Protein AF-A0A6V7IMJ5-F1 (afdb_monomer_lite)

Secondary structure (DSSP, 8-state):
-EEE-SSS--EEE---TTS-SS--HHHHHHHHTTTSPPTTTTS---

Radius of gyration: 14.05 Å; chains: 1; bounding box: 24×28×30 Å

Foldseek 3Di:
DWDAPDVVGDTDQDDDVPADSPGDPVVVCVSCVVVDDDPVRVDDDD

Organism: NCBI:txid1563983

InterPro domains:
  IPR029033 Histidine phosphatase superfamily [G3DSA:3.40.50.1240] (1-46)
  IPR029033 Histidine phosphatase superfamily [SSF53254] (1-44)

Sequence (46 aa):
VLYYRGIPAEIEEKTIPGCSLLCPLDKFIELMANVTPNEAEMKCQF

pLDDT: mean 92.0, std 5.11, range [68.19, 96.69]

Structure (mmCIF, N/CA/C/O backbone):
data_AF-A0A6V7IMJ5-F1
#
_entry.id   AF-A0A6V7IMJ5-F1
#
loop_
_atom_site.group_PDB
_atom_site.id
_atom_site.type_symbol
_atom_site.label_atom_id
_atom_site.label_alt_id
_atom_site.label_comp_id
_atom_site.label_asym_id
_atom_site.label_entity_id
_atom_site.label_seq_id
_atom_site.pdbx_PDB_ins_code
_atom_site.Cartn_x
_atom_site.Cartn_y
_atom_site.Cartn_z
_atom_site.occupancy
_atom_site.B_iso_or_equiv
_atom_site.auth_seq_id
_atom_site.auth_comp_id
_atom_site.auth_asym_id
_atom_site.auth_atom_id
_atom_site.pdbx_PDB_model_num
ATOM 1 N N . VAL A 1 1 ? -6.518 -3.612 3.797 1.00 89.06 1 VAL A N 1
ATOM 2 C CA . VAL A 1 1 ? -5.360 -2.780 4.179 1.00 89.06 1 VAL A CA 1
ATOM 3 C C . VAL A 1 1 ? -5.822 -1.658 5.090 1.00 89.06 1 VAL A C 1
ATOM 5 O O . VAL A 1 1 ? -6.959 -1.218 4.965 1.00 89.06 1 VAL A O 1
ATOM 8 N N . LEU A 1 2 ? -4.963 -1.213 6.002 1.00 92.56 2 LEU A N 1
ATOM 9 C CA . LEU A 1 2 ? -5.242 -0.091 6.899 1.00 92.56 2 LEU A CA 1
ATOM 10 C C . LEU A 1 2 ? -4.603 1.170 6.305 1.00 92.56 2 LEU A C 1
ATOM 12 O O . LEU A 1 2 ? -3.380 1.266 6.243 1.00 92.56 2 LEU A O 1
ATOM 16 N N . TYR A 1 3 ? -5.419 2.096 5.802 1.00 92.69 3 TYR A N 1
ATOM 17 C CA . TYR A 1 3 ? -4.966 3.327 5.155 1.00 92.69 3 TYR A CA 1
ATOM 18 C C . TYR A 1 3 ? -4.926 4.477 6.162 1.00 92.69 3 TYR A C 1
ATOM 20 O O . TYR A 1 3 ? -5.961 4.881 6.688 1.00 92.69 3 TYR A O 1
ATOM 28 N N . TYR A 1 4 ? -3.736 5.014 6.422 1.00 95.00 4 TYR A N 1
ATOM 29 C CA . TYR A 1 4 ? -3.557 6.144 7.328 1.00 95.00 4 TYR A CA 1
ATOM 30 C C . TYR A 1 4 ? -3.728 7.478 6.587 1.00 95.00 4 TYR A C 1
ATOM 32 O O . TYR A 1 4 ? -3.027 7.740 5.611 1.00 95.00 4 TYR A O 1
ATOM 40 N N . ARG A 1 5 ? -4.654 8.326 7.053 1.00 94.00 5 ARG A N 1
ATOM 41 C CA . ARG A 1 5 ? -5.023 9.599 6.401 1.00 94.00 5 ARG A CA 1
ATOM 42 C C . ARG A 1 5 ? -4.116 10.788 6.737 1.00 94.00 5 ARG A C 1
ATOM 44 O O . ARG A 1 5 ? -4.201 11.813 6.066 1.00 94.00 5 ARG A O 1
ATOM 51 N N . GLY A 1 6 ? -3.226 10.673 7.722 1.00 92.88 6 GLY A N 1
ATOM 52 C CA . GLY A 1 6 ? -2.322 11.765 8.093 1.00 92.88 6 GLY A CA 1
ATOM 53 C C . GLY A 1 6 ? -2.953 12.753 9.074 1.00 92.88 6 GLY A C 1
ATOM 54 O O . GLY A 1 6 ? -2.951 12.483 10.268 1.00 92.88 6 GLY A O 1
ATOM 55 N N . ILE A 1 7 ? -3.424 13.913 8.598 1.00 94.44 7 ILE A N 1
ATOM 56 C CA . ILE A 1 7 ? -4.112 14.922 9.426 1.00 94.44 7 ILE A CA 1
ATOM 57 C C . ILE A 1 7 ? -5.535 15.126 8.869 1.00 94.44 7 ILE A C 1
ATOM 59 O O . ILE A 1 7 ? -5.663 15.643 7.758 1.00 94.44 7 ILE A O 1
ATOM 63 N N . PRO A 1 8 ? -6.595 14.757 9.619 1.00 92.06 8 PRO A N 1
ATOM 64 C CA . PRO A 1 8 ? -6.557 14.151 10.954 1.00 92.06 8 PRO A CA 1
ATOM 65 C C . PRO A 1 8 ? -5.977 12.724 10.947 1.00 92.06 8 PRO A C 1
ATOM 67 O O . PRO A 1 8 ? -6.008 12.025 9.932 1.00 92.06 8 PRO A O 1
ATOM 70 N N . ALA A 1 9 ? -5.430 12.311 12.095 1.00 95.31 9 ALA A N 1
ATOM 71 C CA . ALA A 1 9 ? -4.783 11.013 12.292 1.00 95.31 9 ALA A CA 1
ATOM 72 C C . ALA A 1 9 ? -5.819 9.887 12.382 1.00 95.31 9 ALA A C 1
ATOM 74 O O . ALA A 1 9 ? -6.121 9.369 13.454 1.00 95.31 9 ALA A O 1
ATOM 75 N N . GLU A 1 10 ? -6.380 9.532 11.232 1.00 96.69 10 GLU A N 1
ATOM 76 C CA . GLU A 1 10 ? -7.420 8.519 11.086 1.00 96.69 10 GLU A CA 1
ATOM 77 C C . GLU A 1 10 ? -6.890 7.300 10.329 1.00 96.69 10 GLU A C 1
ATOM 79 O O . GLU A 1 10 ? -6.088 7.421 9.396 1.00 96.69 10 GLU A O 1
ATOM 84 N N . ILE A 1 11 ? -7.375 6.121 10.718 1.00 95.44 11 ILE A N 1
ATOM 85 C CA . ILE A 1 11 ? -7.159 4.870 9.992 1.00 95.44 11 ILE A CA 1
ATOM 86 C C . ILE A 1 11 ? -8.471 4.490 9.317 1.00 95.44 11 ILE A C 1
ATOM 88 O O . ILE A 1 11 ? -9.509 4.387 9.966 1.00 95.44 11 ILE A O 1
ATOM 92 N N . GLU A 1 12 ? -8.407 4.259 8.012 1.00 94.94 12 GLU A N 1
ATOM 93 C CA . GLU A 1 12 ? -9.527 3.812 7.197 1.00 94.94 12 GLU A CA 1
ATOM 94 C C . GLU A 1 12 ? -9.267 2.389 6.694 1.00 94.94 12 GLU A C 1
ATOM 96 O O . GLU A 1 12 ? -8.223 2.092 6.107 1.00 94.94 12 GLU A O 1
ATOM 101 N N . GLU A 1 13 ? -10.230 1.498 6.898 1.00 95.81 13 GLU A N 1
ATOM 102 C CA . GLU A 1 13 ? -10.202 0.163 6.313 1.00 95.81 13 GLU A CA 1
ATOM 103 C C . GLU A 1 13 ? -10.479 0.235 4.811 1.00 95.81 13 GLU A C 1
ATOM 105 O O . GLU A 1 13 ? -11.536 0.686 4.374 1.00 95.81 13 GLU A O 1
ATOM 110 N N . LYS A 1 14 ? -9.525 -0.231 4.000 1.00 93.88 14 LYS A N 1
ATOM 111 C CA . LYS A 1 14 ? -9.678 -0.310 2.542 1.00 93.88 14 LYS A CA 1
ATOM 112 C C . LYS A 1 14 ? -9.459 -1.725 2.045 1.00 93.88 14 LYS A C 1
ATOM 114 O O . LYS A 1 14 ? -8.555 -2.421 2.502 1.00 93.88 14 LYS A O 1
ATOM 119 N N . THR A 1 15 ? -10.247 -2.140 1.063 1.00 95.44 15 THR A N 1
ATOM 120 C CA . THR A 1 15 ? -10.090 -3.447 0.416 1.00 95.44 15 THR A CA 1
ATOM 121 C C . THR A 1 15 ? -9.517 -3.249 -0.978 1.00 95.44 15 THR A C 1
ATOM 123 O O . THR A 1 15 ? -10.050 -2.469 -1.764 1.00 95.44 15 THR A O 1
ATOM 126 N N . ILE A 1 16 ? -8.418 -3.941 -1.276 1.00 94.50 16 ILE A N 1
ATOM 127 C CA . ILE A 1 16 ? -7.842 -3.954 -2.622 1.00 94.50 16 ILE A CA 1
ATOM 128 C C . ILE A 1 16 ? -8.745 -4.830 -3.497 1.00 94.50 16 ILE A C 1
ATOM 130 O O . ILE A 1 16 ? -9.070 -5.944 -3.070 1.00 94.50 16 ILE A O 1
ATOM 134 N N . PRO A 1 17 ? -9.152 -4.375 -4.695 1.00 94.50 17 PRO A N 1
ATOM 135 C CA . PRO A 1 17 ? -9.930 -5.199 -5.612 1.00 94.50 17 PRO A CA 1
ATOM 136 C C . PRO A 1 17 ? -9.269 -6.565 -5.835 1.00 94.50 17 PRO A C 1
ATOM 138 O O . PRO A 1 17 ? -8.076 -6.651 -6.107 1.00 94.50 17 PRO A O 1
ATOM 141 N N . GLY A 1 18 ? -10.042 -7.641 -5.682 1.00 92.38 18 GLY A N 1
ATOM 142 C CA . GLY A 1 18 ? -9.534 -9.011 -5.806 1.00 92.38 18 GLY A CA 1
ATOM 143 C C . GLY A 1 18 ? -8.867 -9.586 -4.549 1.00 92.38 18 GLY A C 1
ATOM 144 O O . GLY A 1 18 ? -8.457 -10.746 -4.582 1.00 92.38 18 GLY A O 1
ATOM 145 N N . CYS A 1 19 ? -8.794 -8.850 -3.433 1.00 94.75 19 CYS A N 1
ATOM 146 C CA . CYS A 1 19 ? -8.258 -9.330 -2.154 1.00 94.75 19 CYS A CA 1
ATOM 147 C C . CYS A 1 19 ? -9.273 -9.239 -0.997 1.00 94.75 19 CYS A C 1
ATOM 149 O O . CYS A 1 19 ? -10.329 -8.624 -1.117 1.00 94.75 19 CYS A O 1
ATOM 151 N N . SER A 1 20 ? -8.952 -9.864 0.138 1.00 93.19 20 SER A N 1
ATOM 152 C CA . SER A 1 20 ? -9.674 -9.714 1.408 1.00 93.19 20 SER A CA 1
ATOM 153 C C . SER A 1 20 ? -9.280 -8.423 2.138 1.00 93.19 20 SER A C 1
ATOM 155 O O . SER A 1 20 ? -8.248 -7.817 1.839 1.00 93.19 20 SER A O 1
ATOM 157 N N . LEU A 1 21 ? -10.075 -8.021 3.141 1.00 91.81 21 LEU A N 1
ATOM 158 C CA . LEU A 1 21 ? -9.782 -6.860 3.996 1.00 91.81 21 LEU A CA 1
ATOM 159 C C . LEU A 1 21 ? -8.367 -6.938 4.598 1.00 91.81 21 LEU A C 1
ATOM 161 O O . LEU A 1 21 ? -7.580 -5.995 4.488 1.00 91.81 21 LEU A O 1
ATOM 165 N N . LEU A 1 22 ? -8.024 -8.086 5.183 1.00 92.00 22 LEU A N 1
ATOM 166 C CA . LEU A 1 22 ? -6.655 -8.439 5.553 1.00 92.00 22 LEU A CA 1
ATOM 167 C C . LEU A 1 22 ? -6.045 -9.215 4.389 1.00 92.00 22 LEU A C 1
ATOM 169 O O . LEU A 1 22 ? -6.237 -10.425 4.268 1.00 92.00 22 LEU A O 1
ATOM 173 N N . CYS A 1 23 ? -5.409 -8.484 3.478 1.00 92.44 23 CYS A N 1
ATOM 174 C CA . CYS A 1 23 ? -4.825 -9.051 2.271 1.00 92.44 23 CYS A CA 1
ATOM 175 C C . CYS A 1 23 ? -3.514 -9.781 2.616 1.00 92.44 23 CYS A C 1
ATOM 177 O O . CYS A 1 23 ? -2.647 -9.161 3.240 1.00 92.44 23 CYS A O 1
ATOM 179 N N . PRO A 1 24 ? -3.351 -11.059 2.230 1.00 95.06 24 PRO A N 1
ATOM 180 C CA . PRO A 1 24 ? -2.068 -11.752 2.319 1.00 95.06 24 PRO A CA 1
ATOM 181 C C . PRO A 1 24 ? -0.963 -10.996 1.568 1.00 95.06 24 PRO A C 1
ATOM 183 O O . PRO A 1 24 ? -1.225 -10.360 0.545 1.00 95.06 24 PRO A O 1
ATOM 186 N N . LEU A 1 25 ? 0.269 -11.042 2.084 1.00 94.81 25 LEU A N 1
ATOM 187 C CA . LEU A 1 25 ? 1.388 -10.251 1.556 1.00 94.81 25 LEU A CA 1
ATOM 188 C C . LEU A 1 25 ? 1.764 -10.639 0.118 1.00 94.81 25 LEU A C 1
ATOM 190 O O . LEU A 1 25 ? 1.994 -9.770 -0.714 1.00 94.81 25 LEU A O 1
ATOM 194 N N . ASP A 1 26 ? 1.809 -11.932 -0.175 1.00 96.38 26 ASP A N 1
ATOM 195 C CA . ASP A 1 26 ? 2.064 -12.487 -1.506 1.00 96.38 26 ASP A CA 1
ATOM 196 C C . ASP A 1 26 ? 1.055 -11.968 -2.538 1.0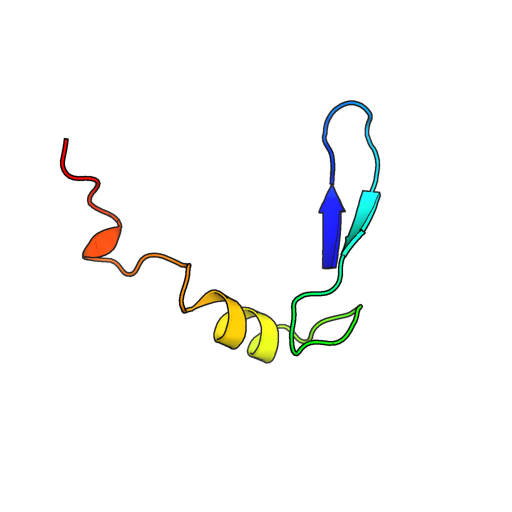0 96.38 26 ASP A C 1
ATOM 198 O O . ASP A 1 26 ? 1.437 -11.429 -3.577 1.00 96.38 26 ASP A O 1
ATOM 202 N N . LYS A 1 27 ? -0.235 -12.022 -2.198 1.00 95.25 27 LYS A N 1
ATOM 203 C CA . LYS A 1 27 ? -1.312 -11.532 -3.059 1.00 95.25 27 LYS A CA 1
ATOM 204 C C . LYS A 1 27 ? -1.303 -10.011 -3.209 1.00 95.25 27 LYS A C 1
ATOM 206 O O . LYS A 1 27 ? -1.625 -9.488 -4.272 1.00 95.25 27 LYS A O 1
ATOM 211 N N . PHE A 1 28 ? -0.927 -9.287 -2.156 1.00 94.81 28 PHE A N 1
ATOM 212 C CA . PHE A 1 28 ? -0.722 -7.842 -2.230 1.00 94.81 28 PHE A CA 1
ATOM 213 C C . PHE A 1 28 ? 0.368 -7.494 -3.250 1.00 94.81 28 PHE A C 1
ATOM 215 O O . PHE A 1 28 ? 0.147 -6.637 -4.102 1.00 94.81 28 PHE A O 1
ATOM 222 N N . ILE A 1 29 ? 1.518 -8.172 -3.184 1.00 95.56 29 ILE A N 1
ATOM 223 C CA . ILE A 1 29 ? 2.642 -7.944 -4.103 1.00 95.56 29 ILE A CA 1
ATOM 224 C C . ILE A 1 29 ? 2.214 -8.221 -5.548 1.00 95.56 29 ILE A C 1
ATOM 226 O O . ILE A 1 29 ? 2.481 -7.402 -6.425 1.00 95.56 29 ILE A O 1
ATOM 230 N N . GLU A 1 30 ? 1.499 -9.323 -5.786 1.00 96.00 30 GLU A N 1
ATOM 231 C CA . GLU A 1 30 ? 0.962 -9.672 -7.106 1.00 96.00 30 GLU A CA 1
ATOM 232 C C . GLU A 1 30 ? 0.035 -8.577 -7.661 1.00 96.00 30 GLU A C 1
ATOM 234 O O . GLU A 1 30 ? 0.224 -8.104 -8.780 1.00 96.00 30 GLU A O 1
ATOM 239 N N . LEU A 1 31 ? -0.940 -8.123 -6.866 1.00 95.25 31 LEU A N 1
ATOM 240 C CA . LEU A 1 31 ? -1.922 -7.121 -7.297 1.00 95.25 31 LEU A CA 1
ATOM 241 C C . LEU A 1 31 ? -1.294 -5.745 -7.552 1.00 95.25 31 LEU A C 1
ATOM 243 O O . LEU A 1 31 ?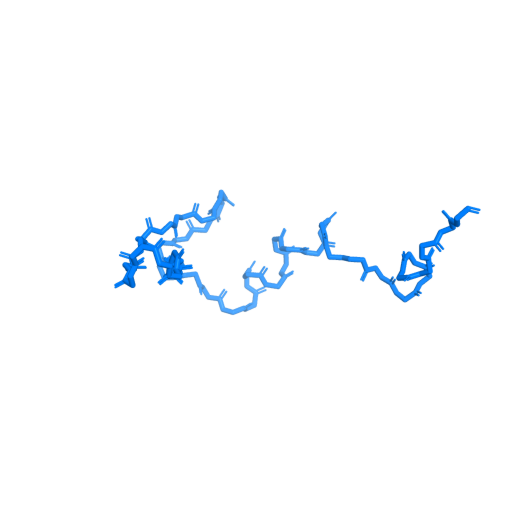 -1.735 -5.017 -8.442 1.00 95.25 31 LEU A O 1
ATOM 247 N N . MET A 1 32 ? -0.268 -5.380 -6.782 1.00 94.19 32 MET A N 1
ATOM 248 C CA . MET A 1 32 ? 0.406 -4.088 -6.907 1.00 94.19 32 MET A CA 1
ATOM 249 C C . MET A 1 32 ? 1.446 -4.052 -8.031 1.00 94.19 32 MET A C 1
ATOM 251 O O . MET A 1 32 ? 1.859 -2.958 -8.420 1.00 94.19 32 MET A O 1
ATOM 255 N N . ALA A 1 33 ? 1.850 -5.197 -8.588 1.00 93.62 33 ALA A N 1
ATOM 256 C CA . ALA A 1 33 ? 2.887 -5.277 -9.618 1.00 93.62 33 ALA A CA 1
ATOM 257 C C . ALA A 1 33 ? 2.567 -4.433 -10.865 1.00 93.62 33 ALA A C 1
ATOM 259 O O . ALA A 1 33 ? 3.461 -3.822 -11.435 1.00 93.62 33 ALA A O 1
ATOM 260 N N . ASN A 1 34 ? 1.289 -4.326 -11.242 1.00 90.81 34 ASN A N 1
ATOM 261 C CA . ASN A 1 34 ? 0.862 -3.568 -12.426 1.00 90.81 34 ASN A CA 1
ATOM 262 C C . ASN A 1 34 ? 0.996 -2.043 -12.286 1.00 90.81 34 ASN A C 1
ATOM 264 O O . ASN A 1 34 ? 0.952 -1.334 -13.287 1.00 90.81 34 ASN A O 1
ATOM 268 N N . VAL A 1 35 ? 1.080 -1.529 -11.057 1.00 93.12 35 VAL A N 1
ATOM 269 C CA . VAL A 1 35 ? 1.161 -0.083 -10.768 1.00 93.12 35 VAL A CA 1
ATOM 270 C C . VAL A 1 35 ? 2.453 0.297 -10.047 1.00 93.12 35 VAL A C 1
ATOM 272 O O . VAL A 1 35 ? 2.695 1.474 -9.789 1.00 93.12 35 VAL A O 1
ATOM 275 N N . THR A 1 36 ? 3.272 -0.694 -9.699 1.00 93.56 36 THR A N 1
ATOM 276 C CA . THR A 1 36 ? 4.583 -0.497 -9.088 1.00 93.56 36 THR A CA 1
ATOM 277 C C . THR A 1 36 ? 5.615 -0.420 -10.208 1.00 93.56 36 THR A C 1
ATOM 279 O O . THR A 1 36 ? 5.750 -1.396 -10.944 1.00 93.56 36 THR A O 1
ATOM 282 N N . PRO A 1 37 ? 6.349 0.695 -10.355 1.00 93.19 37 PRO A N 1
ATOM 283 C CA . PRO A 1 37 ? 7.342 0.826 -11.412 1.00 93.19 37 PRO A CA 1
ATOM 284 C C . PRO A 1 37 ? 8.432 -0.236 -11.290 1.00 93.19 37 PRO A C 1
ATOM 286 O O . PRO A 1 37 ? 8.941 -0.490 -10.194 1.00 93.19 37 PRO A O 1
ATOM 289 N N . ASN A 1 38 ? 8.839 -0.808 -12.420 1.00 90.44 38 ASN A N 1
ATOM 290 C CA . ASN A 1 38 ? 10.080 -1.573 -12.486 1.00 90.44 38 ASN A CA 1
ATOM 291 C C . ASN A 1 38 ? 11.302 -0.640 -12.596 1.00 90.44 38 ASN A C 1
ATOM 293 O O . ASN A 1 38 ? 11.174 0.565 -12.805 1.00 90.44 38 ASN A O 1
ATOM 297 N N . 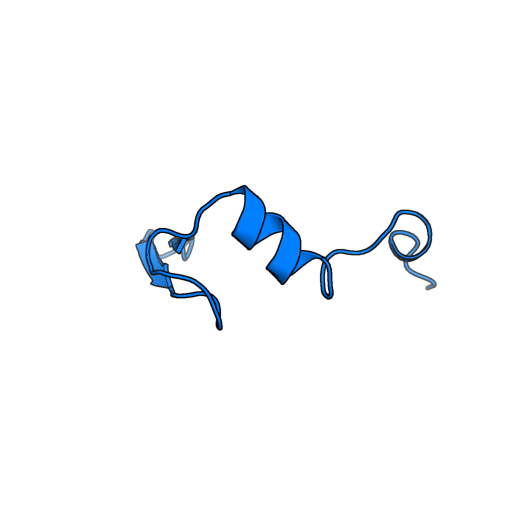GLU A 1 39 ? 12.511 -1.192 -12.480 1.00 87.50 39 GLU A N 1
ATOM 298 C CA . GLU A 1 39 ? 13.763 -0.417 -12.471 1.00 87.50 39 GLU A CA 1
ATOM 299 C C . GLU A 1 39 ? 13.928 0.519 -13.684 1.00 87.50 39 GLU A C 1
ATOM 301 O O . GLU A 1 39 ? 14.431 1.637 -13.549 1.00 87.50 39 GLU A O 1
ATOM 306 N N . ALA A 1 40 ? 13.485 0.098 -14.871 1.00 86.31 40 ALA A N 1
ATOM 307 C CA . ALA A 1 40 ? 13.567 0.925 -16.071 1.00 86.31 40 ALA A CA 1
ATOM 308 C C . ALA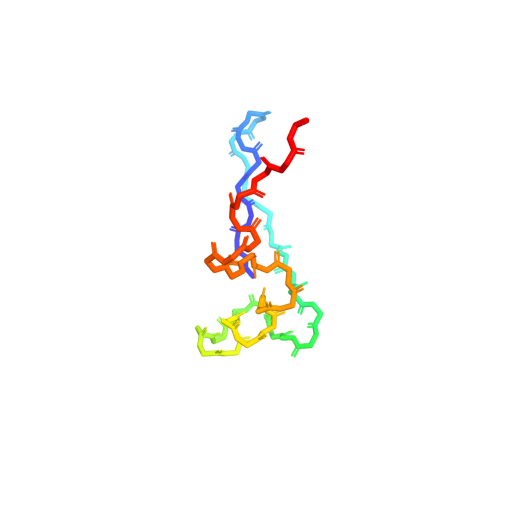 A 1 40 ? 12.577 2.101 -16.024 1.00 86.31 40 ALA A C 1
ATOM 310 O O . ALA A 1 40 ? 12.905 3.198 -16.478 1.00 86.31 40 ALA A O 1
ATOM 311 N N . GLU A 1 41 ? 11.397 1.883 -15.443 1.00 88.00 41 GLU A N 1
ATOM 312 C CA . GLU A 1 41 ? 10.318 2.867 -15.298 1.00 88.00 41 GLU A CA 1
ATOM 313 C C . GLU A 1 41 ? 10.542 3.843 -14.139 1.00 88.00 41 GLU A C 1
ATOM 315 O O . GLU A 1 41 ? 9.992 4.941 -14.145 1.00 88.00 41 GLU A O 1
ATOM 320 N N . MET A 1 42 ? 11.388 3.494 -13.162 1.00 87.44 42 MET A N 1
ATOM 321 C CA . MET A 1 42 ? 11.760 4.397 -12.063 1.00 87.44 42 MET A CA 1
ATOM 322 C C . MET A 1 42 ? 12.466 5.673 -12.548 1.00 87.44 42 MET A C 1
ATOM 324 O O . MET A 1 42 ? 12.567 6.652 -11.806 1.00 87.44 42 MET A O 1
ATOM 328 N N . LYS A 1 43 ? 12.955 5.689 -13.792 1.00 84.81 43 LYS A N 1
ATOM 329 C CA . LYS A 1 43 ? 13.493 6.889 -14.431 1.00 84.81 43 LYS A CA 1
ATOM 330 C C . LYS A 1 43 ? 12.341 7.735 -14.970 1.00 84.81 43 LYS A C 1
ATOM 332 O O . LYS A 1 43 ? 11.905 7.552 -16.104 1.00 84.81 43 LYS A O 1
ATOM 337 N N . CYS A 1 44 ? 11.891 8.704 -14.176 1.00 83.00 44 CYS A N 1
ATOM 338 C CA . CYS A 1 44 ? 11.013 9.761 -14.669 1.00 83.00 44 CYS A CA 1
ATOM 339 C C . CYS A 1 44 ? 11.741 10.535 -15.781 1.00 83.00 44 CYS A C 1
ATOM 341 O O . CYS A 1 44 ? 12.775 11.155 -15.527 1.00 83.00 44 CYS A O 1
ATOM 343 N N . GLN A 1 45 ? 11.236 10.471 -17.014 1.00 79.12 45 GLN A N 1
ATOM 344 C CA . GLN A 1 45 ? 11.720 11.318 -18.105 1.00 79.12 45 GLN A CA 1
ATOM 345 C C . GLN A 1 45 ? 11.080 12.703 -17.937 1.00 79.12 45 GLN A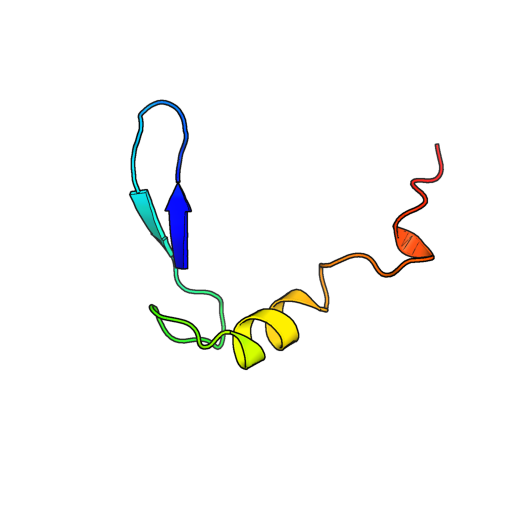 C 1
ATOM 347 O O . GLN A 1 45 ? 9.854 12.802 -17.892 1.00 79.12 45 GLN A O 1
ATOM 352 N N . PHE A 1 46 ? 11.914 1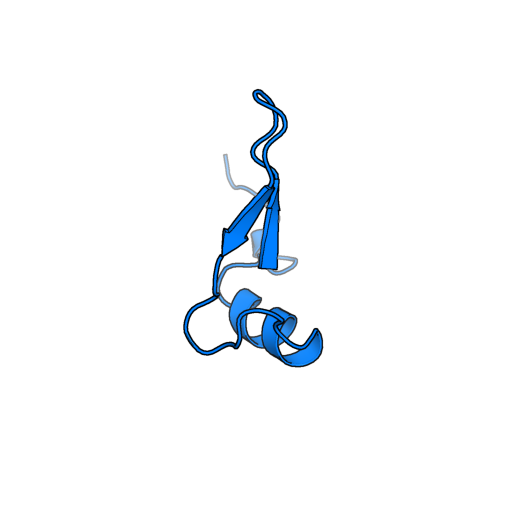3.731 -17.768 1.00 68.19 46 PHE A N 1
ATOM 353 C CA . PHE A 1 46 ? 11.515 15.136 -17.632 1.00 68.19 46 PHE A CA 1
ATOM 354 C C . PHE A 1 46 ? 11.524 15.847 -18.984 1.00 68.19 46 PHE A C 1
ATOM 356 O O . PHE A 1 46 ? 12.418 15.525 -19.801 1.00 68.19 46 PHE A O 1
#